Protein AF-A0A3D0STH7-F1 (afdb_monomer)

pLDDT: mean 77.99, std 13.64, range [41.12, 92.94]

Structure (mmCIF, N/CA/C/O backbone):
data_AF-A0A3D0STH7-F1
#
_entry.id   AF-A0A3D0STH7-F1
#
loop_
_atom_site.group_PDB
_atom_site.id
_atom_site.type_symbol
_atom_site.label_atom_id
_atom_site.label_alt_id
_atom_site.label_comp_id
_atom_site.label_asym_id
_atom_site.label_entity_id
_atom_site.label_seq_id
_atom_site.pdbx_PDB_ins_code
_atom_site.Cartn_x
_atom_site.Cartn_y
_atom_site.Cartn_z
_atom_site.occupancy
_atom_site.B_iso_or_equiv
_atom_site.auth_seq_id
_atom_site.auth_comp_id
_atom_site.auth_asym_id
_atom_site.auth_atom_id
_atom_site.pdbx_PDB_model_num
ATOM 1 N N . GLY A 1 1 ? 19.728 6.059 -16.792 1.00 41.12 1 GLY A N 1
ATOM 2 C CA . GLY A 1 1 ? 20.859 6.933 -16.413 1.00 41.12 1 GLY A CA 1
ATOM 3 C C . GLY A 1 1 ? 20.746 7.228 -14.936 1.00 41.12 1 GLY A C 1
ATOM 4 O O . GLY A 1 1 ? 19.650 7.560 -14.513 1.00 41.12 1 GLY A O 1
ATOM 5 N N . ALA A 1 2 ? 21.822 7.071 -14.162 1.00 44.31 2 ALA A N 1
ATOM 6 C CA . ALA A 1 2 ? 21.780 7.043 -12.692 1.00 44.31 2 ALA A CA 1
ATOM 7 C C . ALA A 1 2 ? 21.045 8.234 -12.034 1.00 44.31 2 ALA A C 1
ATOM 9 O O . ALA A 1 2 ? 20.369 8.053 -11.030 1.00 44.31 2 ALA A O 1
ATOM 10 N N . ALA A 1 3 ? 21.095 9.431 -12.630 1.00 42.59 3 ALA A N 1
ATOM 11 C CA . ALA A 1 3 ? 20.361 10.602 -12.137 1.00 42.59 3 ALA A CA 1
ATOM 12 C C . ALA A 1 3 ? 18.833 10.517 -12.347 1.00 42.59 3 ALA A C 1
ATOM 14 O O . ALA A 1 3 ? 18.075 10.960 -11.493 1.00 42.59 3 ALA A O 1
ATOM 15 N N . ALA A 1 4 ? 18.371 9.918 -13.452 1.00 50.91 4 ALA A N 1
ATOM 16 C CA . ALA A 1 4 ? 16.942 9.727 -13.718 1.00 50.91 4 ALA A CA 1
ATOM 17 C C . ALA A 1 4 ? 16.325 8.676 -12.780 1.00 50.91 4 ALA A C 1
ATOM 19 O O . ALA A 1 4 ? 15.184 8.827 -12.358 1.00 50.91 4 ALA A O 1
ATOM 20 N N . ASP A 1 5 ? 17.109 7.658 -12.420 1.00 52.41 5 ASP A N 1
ATOM 21 C CA . ASP A 1 5 ? 16.720 6.608 -11.473 1.00 52.41 5 ASP A CA 1
ATOM 22 C C . ASP A 1 5 ? 16.551 7.181 -10.052 1.00 52.41 5 ASP A C 1
ATOM 24 O O . ASP A 1 5 ? 15.541 6.957 -9.393 1.00 52.41 5 ASP A O 1
ATOM 28 N N . LEU A 1 6 ? 17.496 8.025 -9.611 1.00 50.31 6 LEU A N 1
ATOM 29 C CA . LEU A 1 6 ? 17.434 8.720 -8.318 1.00 50.31 6 LEU A CA 1
ATOM 30 C C . LEU A 1 6 ? 16.278 9.736 -8.243 1.00 50.31 6 LEU A C 1
ATOM 32 O O . LEU A 1 6 ? 15.58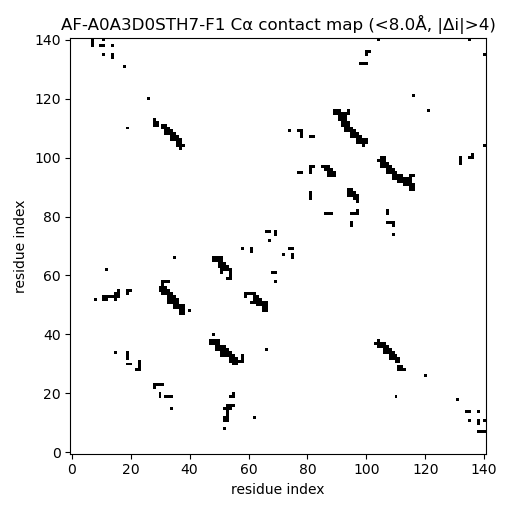1 9.803 -7.231 1.00 50.31 6 LEU A O 1
ATOM 36 N N . MET A 1 7 ? 16.036 10.510 -9.309 1.00 51.31 7 MET A N 1
ATOM 37 C CA . MET A 1 7 ? 14.913 11.461 -9.357 1.00 51.31 7 MET A CA 1
ATOM 38 C C . MET A 1 7 ? 13.553 10.749 -9.378 1.00 51.31 7 MET A C 1
ATOM 40 O O . MET A 1 7 ? 12.625 11.204 -8.705 1.00 51.31 7 MET A O 1
ATOM 44 N N . GLY A 1 8 ? 13.435 9.622 -10.089 1.00 57.12 8 GLY A N 1
ATOM 45 C CA . GLY A 1 8 ? 12.243 8.770 -10.041 1.00 57.12 8 GLY A CA 1
ATOM 46 C C . GLY A 1 8 ? 11.982 8.242 -8.629 1.00 57.12 8 GLY A C 1
ATOM 47 O O . GLY A 1 8 ? 10.887 8.409 -8.095 1.00 57.12 8 GLY A O 1
ATOM 48 N N . GLN A 1 9 ? 13.018 7.717 -7.967 1.00 59.50 9 GLN A N 1
ATOM 49 C CA . GLN A 1 9 ? 12.922 7.168 -6.608 1.00 59.50 9 GLN A CA 1
ATOM 50 C C . GLN A 1 9 ? 12.470 8.199 -5.565 1.00 59.50 9 GLN A C 1
ATOM 52 O O . GLN A 1 9 ? 11.585 7.907 -4.759 1.00 59.50 9 GLN A O 1
ATOM 57 N N . HIS A 1 10 ? 13.017 9.418 -5.593 1.00 60.72 10 HIS A N 1
ATOM 58 C CA . HIS A 1 10 ? 12.584 10.487 -4.685 1.00 60.72 10 HIS A CA 1
ATOM 59 C C . HIS A 1 10 ? 11.143 10.940 -4.948 1.00 60.72 10 HIS A C 1
ATOM 61 O O . HIS A 1 10 ? 10.409 11.226 -4.003 1.00 60.72 10 HIS A O 1
ATOM 67 N N . THR A 1 11 ? 10.723 10.968 -6.216 1.00 69.38 11 THR A N 1
ATOM 68 C CA . THR A 1 11 ? 9.355 11.349 -6.596 1.00 69.38 11 THR A CA 1
ATOM 69 C C . THR A 1 11 ? 8.340 10.318 -6.099 1.00 69.38 11 THR A C 1
ATOM 71 O O . THR A 1 11 ? 7.307 10.684 -5.541 1.00 69.38 11 THR A O 1
ATOM 74 N N . ILE A 1 12 ? 8.654 9.028 -6.242 1.00 73.31 12 ILE A N 1
ATOM 75 C CA . ILE A 1 12 ? 7.783 7.931 -5.807 1.00 73.31 12 ILE A CA 1
ATOM 76 C C . ILE A 1 12 ? 7.722 7.852 -4.280 1.00 73.31 12 ILE A C 1
ATOM 78 O O . ILE A 1 12 ? 6.636 7.682 -3.736 1.00 73.31 12 ILE A O 1
ATOM 82 N N . SER A 1 13 ? 8.853 8.014 -3.587 1.00 74.56 13 SER A N 1
ATOM 83 C CA . SER A 1 13 ? 8.889 7.992 -2.119 1.00 74.56 13 SER A CA 1
ATOM 84 C C . SER A 1 13 ? 8.079 9.141 -1.510 1.00 74.56 13 SER A C 1
ATOM 86 O O . SER A 1 13 ? 7.211 8.904 -0.670 1.00 74.56 13 SER A O 1
ATOM 88 N N . GLY A 1 14 ? 8.256 10.370 -2.015 1.00 77.50 14 GLY A N 1
ATOM 89 C CA . GLY A 1 14 ? 7.466 11.521 -1.567 1.00 77.50 14 GLY A CA 1
ATOM 90 C C . GLY A 1 14 ? 5.974 11.382 -1.886 1.00 77.50 14 GLY A C 1
ATOM 91 O O . GLY A 1 14 ? 5.126 11.761 -1.077 1.00 77.50 14 GLY A O 1
ATOM 92 N N . LEU A 1 15 ? 5.632 10.780 -3.031 1.00 79.00 15 LEU A N 1
ATOM 93 C CA . LEU A 1 15 ? 4.244 10.454 -3.345 1.00 79.00 15 LEU A CA 1
ATOM 94 C C . LEU A 1 15 ? 3.680 9.405 -2.377 1.00 79.00 15 LEU A C 1
ATOM 96 O O . LEU A 1 15 ? 2.577 9.580 -1.868 1.00 79.00 15 LEU A O 1
ATOM 100 N N . ALA A 1 16 ? 4.417 8.326 -2.127 1.00 82.62 16 ALA A N 1
ATOM 101 C CA . ALA A 1 16 ? 3.990 7.238 -1.259 1.00 82.62 16 ALA A CA 1
ATOM 102 C C . ALA A 1 16 ? 3.747 7.718 0.179 1.00 82.62 16 ALA A C 1
ATOM 104 O O . ALA A 1 16 ? 2.716 7.393 0.766 1.00 82.62 16 ALA A O 1
ATOM 105 N N . GLU A 1 17 ? 4.639 8.547 0.719 1.00 82.88 17 GLU A N 1
ATOM 106 C CA . GLU A 1 17 ? 4.461 9.180 2.028 1.00 82.88 17 GLU A CA 1
ATOM 107 C C . GLU A 1 17 ? 3.241 10.118 2.052 1.00 82.88 17 GLU A C 1
ATOM 109 O O . GLU A 1 17 ? 2.432 10.074 2.986 1.00 82.88 17 GLU A O 1
ATOM 114 N N . GLY A 1 18 ? 3.053 10.923 0.999 1.00 83.81 18 GLY A N 1
ATOM 115 C CA . GLY A 1 18 ? 1.887 11.796 0.858 1.00 83.81 18 GLY A CA 1
ATOM 116 C C . GLY A 1 18 ? 0.567 11.022 0.801 1.00 83.81 18 GLY A C 1
ATOM 117 O O . GLY A 1 18 ? -0.399 11.400 1.466 1.00 83.81 18 GLY A O 1
ATOM 118 N N . VAL A 1 19 ? 0.534 9.907 0.067 1.00 85.38 19 VAL A N 1
ATOM 119 C CA . VAL A 1 19 ? -0.627 9.009 -0.015 1.00 85.38 19 VAL A CA 1
ATOM 120 C C . VAL A 1 19 ? -0.925 8.378 1.343 1.00 85.38 19 VAL A C 1
ATOM 122 O O . VAL A 1 19 ? -2.077 8.410 1.775 1.00 85.38 19 VAL A O 1
ATOM 125 N N . LEU A 1 20 ? 0.091 7.855 2.041 1.00 86.00 20 LEU A N 1
ATOM 126 C CA . LEU A 1 20 ? -0.079 7.299 3.388 1.00 86.00 20 LEU A CA 1
ATOM 127 C C . LEU A 1 20 ? -0.653 8.348 4.343 1.00 86.00 20 LEU A C 1
ATOM 129 O O . LEU A 1 20 ? -1.653 8.082 5.003 1.00 86.00 20 LEU A O 1
ATOM 133 N N . THR A 1 21 ? -0.092 9.558 4.342 1.00 85.12 21 THR A N 1
ATOM 134 C CA . THR A 1 21 ? -0.547 10.665 5.196 1.00 85.12 21 THR A CA 1
ATOM 135 C C . THR A 1 21 ? -2.006 11.037 4.928 1.00 85.12 21 THR A C 1
ATOM 137 O O . THR A 1 21 ? -2.784 11.234 5.864 1.00 85.12 21 THR A O 1
ATOM 140 N N . GLN A 1 22 ? -2.400 11.123 3.654 1.00 84.00 22 GLN A N 1
ATOM 141 C CA . GLN A 1 22 ? -3.778 11.439 3.278 1.00 84.00 22 GLN A CA 1
ATOM 142 C C . GLN A 1 22 ? -4.751 10.332 3.692 1.00 84.00 22 GLN A C 1
ATOM 144 O O . GLN A 1 22 ? -5.805 10.640 4.245 1.00 84.00 22 GLN A O 1
ATOM 149 N N . LEU A 1 23 ? -4.390 9.063 3.478 1.00 83.50 23 LEU A N 1
ATOM 150 C CA . LEU A 1 23 ? -5.207 7.917 3.883 1.00 83.50 23 LEU A CA 1
ATOM 151 C C . LEU A 1 23 ? -5.402 7.891 5.401 1.00 83.50 23 LEU A C 1
ATOM 153 O O . LEU A 1 23 ? -6.529 7.800 5.885 1.00 83.50 23 LEU A O 1
ATOM 157 N N . THR A 1 24 ? -4.323 8.034 6.167 1.00 82.62 24 THR A N 1
ATOM 158 C CA . THR A 1 24 ? -4.399 7.963 7.629 1.00 82.62 24 THR A CA 1
ATOM 159 C C . THR A 1 24 ? -5.168 9.145 8.211 1.00 82.62 24 THR A C 1
ATOM 161 O O . THR A 1 24 ? -5.938 8.968 9.151 1.00 82.62 24 THR A O 1
ATOM 164 N N . ALA A 1 25 ? -5.048 10.338 7.617 1.00 84.56 25 ALA A N 1
ATOM 165 C CA . ALA A 1 25 ? -5.84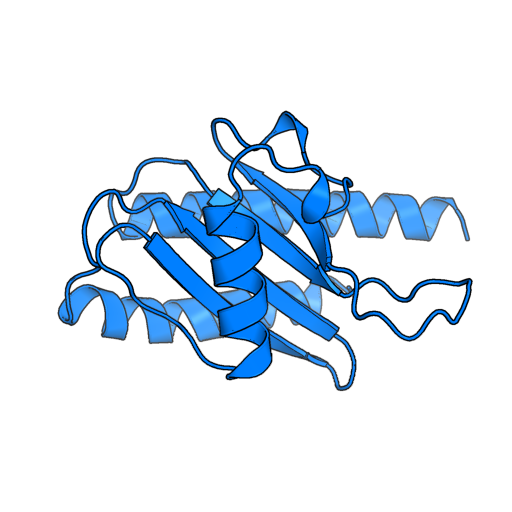4 11.499 8.009 1.00 84.56 25 ALA A CA 1
ATOM 166 C C . ALA A 1 25 ? -7.340 11.319 7.695 1.00 84.56 25 ALA A C 1
ATOM 168 O O . ALA A 1 25 ? -8.185 11.650 8.529 1.00 84.56 25 ALA A O 1
ATOM 169 N N . LEU A 1 26 ? -7.666 10.774 6.519 1.00 82.06 26 LEU A N 1
ATOM 170 C CA . LEU A 1 26 ? -9.043 10.561 6.070 1.00 82.06 26 LEU A CA 1
ATOM 171 C C . LEU A 1 26 ? -9.792 9.573 6.972 1.00 82.06 26 LEU A C 1
ATOM 173 O O . LEU A 1 26 ? -10.926 9.838 7.368 1.00 82.06 26 LEU A O 1
ATOM 177 N N . PHE A 1 27 ? -9.131 8.475 7.338 1.00 77.44 27 PHE A N 1
ATOM 178 C CA . PHE A 1 27 ? -9.717 7.401 8.146 1.00 77.44 27 PHE A CA 1
ATOM 179 C C . PHE A 1 27 ? -9.417 7.515 9.645 1.00 77.44 27 PHE A C 1
ATOM 181 O O . PHE A 1 27 ? -9.792 6.633 10.414 1.00 77.44 27 PHE A O 1
ATOM 188 N N . LYS A 1 28 ? -8.754 8.600 10.078 1.00 80.25 28 LYS A N 1
ATOM 189 C CA . LYS A 1 28 ? -8.320 8.823 11.472 1.00 80.25 28 LYS A CA 1
ATOM 190 C C . LYS A 1 28 ? -7.523 7.641 12.041 1.00 80.25 28 LYS A C 1
ATOM 192 O O . LYS A 1 28 ? -7.686 7.265 13.201 1.00 80.25 28 LYS A O 1
ATOM 197 N N . LEU A 1 29 ? -6.674 7.059 11.202 1.00 80.31 29 LEU A N 1
ATOM 198 C CA . LEU A 1 29 ? -5.802 5.941 11.540 1.00 80.31 29 LEU A CA 1
ATOM 199 C C . LEU A 1 29 ? -4.450 6.453 12.049 1.00 80.31 29 LEU A C 1
ATOM 201 O O . LEU A 1 29 ? -4.059 7.583 11.731 1.00 80.31 29 LEU A O 1
ATOM 205 N N . PRO A 1 30 ? -3.704 5.639 12.815 1.00 80.19 30 PRO A N 1
ATOM 206 C CA . PRO A 1 30 ? -2.307 5.942 13.082 1.00 80.19 30 PRO A CA 1
ATOM 207 C C . PRO A 1 30 ? -1.530 6.054 11.765 1.00 80.19 30 PRO A C 1
ATOM 209 O O . PRO A 1 30 ? -1.807 5.341 10.801 1.00 80.19 30 PRO A O 1
ATOM 212 N N . LEU A 1 31 ? -0.536 6.945 11.735 1.00 81.00 31 LEU A N 1
ATOM 213 C CA . LEU A 1 31 ? 0.396 7.058 10.617 1.00 81.00 31 LEU A CA 1
ATOM 214 C C . LEU A 1 31 ? 1.374 5.874 10.649 1.00 81.00 31 LEU A C 1
ATOM 216 O O . LEU A 1 31 ? 2.524 6.019 11.053 1.00 81.00 31 LEU A O 1
ATOM 220 N N . ASP A 1 32 ? 0.877 4.694 10.291 1.00 86.25 32 ASP A N 1
ATOM 221 C CA . ASP A 1 32 ? 1.620 3.439 10.292 1.00 86.25 32 ASP A CA 1
ATOM 222 C C . ASP A 1 32 ? 1.211 2.586 9.088 1.00 86.25 32 ASP A C 1
ATOM 224 O O . ASP A 1 32 ? 0.093 2.070 8.993 1.00 86.25 32 ASP A O 1
ATOM 228 N N . GLY A 1 33 ? 2.115 2.484 8.119 1.00 89.50 33 GLY A N 1
ATOM 229 C CA . GLY A 1 33 ? 1.819 1.825 6.858 1.00 89.50 33 GLY A CA 1
ATOM 230 C C . GLY A 1 33 ? 2.989 1.837 5.893 1.00 89.50 33 GLY A C 1
ATOM 231 O O . GLY A 1 33 ? 3.992 2.525 6.100 1.00 89.50 33 GLY A O 1
ATOM 232 N N . ILE A 1 34 ? 2.850 1.059 4.827 1.00 92.62 34 ILE A N 1
ATOM 233 C CA . ILE A 1 34 ? 3.858 0.931 3.779 1.00 92.62 34 ILE A CA 1
ATOM 234 C C . ILE A 1 34 ? 3.220 0.962 2.398 1.00 92.62 34 ILE A C 1
ATOM 236 O O . ILE A 1 34 ? 2.067 0.583 2.211 1.00 92.62 34 ILE A O 1
ATOM 240 N N . VAL A 1 35 ? 4.014 1.367 1.419 1.00 91.19 35 VAL A N 1
ATOM 241 C CA . VAL A 1 35 ? 3.717 1.291 -0.005 1.00 91.19 35 VAL A CA 1
ATOM 242 C C . VAL A 1 35 ? 4.804 0.449 -0.646 1.00 91.19 35 VAL A C 1
ATOM 244 O O . VAL A 1 35 ? 5.993 0.737 -0.499 1.00 91.19 35 VAL A O 1
ATOM 247 N N . CYS A 1 36 ? 4.394 -0.585 -1.365 1.00 91.12 36 CYS A N 1
ATOM 248 C CA . CYS A 1 36 ? 5.278 -1.501 -2.063 1.00 91.12 36 CYS A CA 1
ATOM 249 C C . CYS A 1 36 ? 4.984 -1.497 -3.554 1.00 91.12 36 CYS A C 1
ATOM 251 O O . CYS A 1 36 ? 3.838 -1.333 -3.964 1.00 91.12 36 CYS A O 1
ATOM 253 N N . THR A 1 37 ? 6.012 -1.739 -4.357 1.00 87.69 37 THR A N 1
ATOM 254 C CA . THR A 1 37 ? 5.860 -2.009 -5.788 1.00 87.69 37 THR A CA 1
ATOM 255 C C . THR A 1 37 ? 6.708 -3.202 -6.183 1.00 87.69 37 THR A C 1
ATOM 257 O O . THR A 1 37 ? 7.736 -3.490 -5.558 1.00 87.69 37 THR A O 1
ATOM 260 N N . GLN A 1 38 ? 6.293 -3.875 -7.248 1.00 83.88 38 GLN A N 1
ATOM 261 C CA . GLN A 1 38 ? 7.154 -4.819 -7.940 1.00 83.88 38 GLN A CA 1
ATOM 262 C C . GLN A 1 38 ? 8.305 -4.047 -8.598 1.00 83.88 38 GLN A C 1
ATOM 264 O O . GLN A 1 38 ? 8.077 -3.025 -9.251 1.00 83.88 38 GLN A O 1
ATOM 269 N N . LYS A 1 39 ? 9.542 -4.511 -8.403 1.00 72.12 39 LYS A N 1
ATOM 270 C CA . LYS A 1 39 ? 10.715 -3.993 -9.116 1.00 72.12 39 LYS A CA 1
ATOM 271 C C . LYS A 1 39 ? 11.236 -5.080 -10.041 1.00 72.12 39 LYS A C 1
ATOM 273 O O . LYS A 1 39 ? 11.473 -6.199 -9.586 1.00 72.12 39 LYS A O 1
ATOM 278 N N . ASP A 1 40 ? 11.458 -4.737 -11.307 1.00 58.88 40 ASP A N 1
ATOM 279 C CA . ASP A 1 40 ? 12.115 -5.637 -12.249 1.00 58.88 40 ASP A CA 1
ATOM 280 C C . ASP A 1 40 ? 13.508 -5.988 -11.719 1.00 58.88 40 ASP A C 1
ATOM 282 O O . ASP A 1 40 ? 14.389 -5.132 -11.579 1.00 58.88 40 ASP A O 1
ATOM 286 N N . SER A 1 41 ? 13.707 -7.259 -11.375 1.00 49.62 41 SER A N 1
ATOM 287 C CA . SER A 1 41 ? 15.031 -7.751 -11.022 1.00 49.62 41 SER A CA 1
ATOM 288 C C . SER A 1 41 ? 15.865 -7.839 -12.305 1.00 49.62 41 SER A C 1
ATOM 290 O O . SER A 1 41 ? 15.493 -8.588 -13.210 1.00 49.62 41 SER A O 1
ATOM 292 N N . PRO A 1 42 ? 17.018 -7.149 -12.404 1.00 45.03 42 PRO A N 1
ATOM 293 C CA . PRO A 1 42 ? 17.899 -7.254 -13.572 1.00 45.03 42 PRO A CA 1
ATOM 294 C C . PRO A 1 42 ? 18.496 -8.662 -13.721 1.00 45.03 42 PRO A C 1
ATOM 296 O O . PRO A 1 42 ? 18.941 -9.053 -14.797 1.00 45.03 42 PRO A O 1
ATOM 299 N N . PHE A 1 43 ? 18.483 -9.442 -12.641 1.00 48.94 43 PHE A N 1
ATOM 300 C CA . PHE A 1 43 ? 18.783 -10.864 -12.650 1.00 48.94 43 PHE A CA 1
ATOM 301 C C . PHE A 1 43 ? 17.444 -11.585 -12.712 1.00 48.94 43 PHE A C 1
ATOM 303 O O . PHE A 1 43 ? 16.733 -11.574 -11.710 1.00 48.94 43 PHE A O 1
ATOM 310 N N . GLY A 1 44 ? 17.085 -12.147 -13.869 1.00 43.69 44 GLY A N 1
ATOM 311 C CA . GLY A 1 44 ? 15.791 -12.778 -14.176 1.00 43.69 44 GLY A CA 1
ATOM 312 C C . GLY A 1 44 ? 15.436 -14.014 -13.339 1.00 43.69 44 GLY A C 1
ATOM 313 O O . GLY A 1 44 ? 15.075 -15.055 -13.879 1.00 43.69 44 GLY A O 1
ATOM 314 N N . ASN A 1 45 ? 15.553 -13.923 -12.017 1.00 46.91 45 ASN A N 1
ATOM 315 C CA . ASN A 1 45 ? 14.997 -14.881 -11.094 1.00 46.91 45 ASN A CA 1
ATOM 316 C C . ASN A 1 45 ? 13.512 -14.550 -10.944 1.00 46.91 45 ASN A C 1
ATOM 318 O O . ASN A 1 45 ? 13.150 -13.469 -1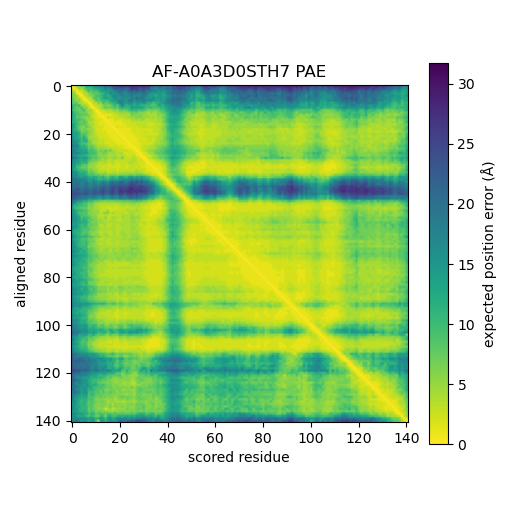0.486 1.00 46.91 45 ASN A O 1
ATOM 322 N N . ASN A 1 46 ? 12.684 -15.495 -11.370 1.00 49.19 46 ASN A N 1
ATOM 323 C CA . ASN A 1 46 ? 11.240 -15.425 -11.583 1.00 49.19 46 ASN A CA 1
ATOM 324 C C . ASN A 1 46 ? 10.410 -15.298 -10.284 1.00 49.19 46 ASN A C 1
ATOM 326 O O . ASN A 1 46 ? 9.312 -15.837 -10.188 1.00 49.19 46 ASN A O 1
ATOM 330 N N . GLN A 1 47 ? 10.957 -14.659 -9.250 1.00 56.72 47 GLN A N 1
ATOM 331 C CA . GLN A 1 47 ? 10.235 -14.339 -8.026 1.00 56.72 47 GLN A CA 1
ATOM 332 C C . GLN A 1 47 ? 9.837 -12.871 -8.095 1.00 56.72 47 GLN A C 1
ATOM 334 O O . GLN A 1 47 ? 10.703 -11.997 -8.121 1.00 56.72 47 GLN A O 1
ATOM 339 N N . GLU A 1 48 ? 8.532 -12.616 -8.132 1.00 65.00 48 GLU A N 1
ATOM 340 C CA . GLU A 1 48 ? 7.933 -11.286 -8.037 1.00 65.00 48 GLU A CA 1
ATOM 341 C C . GLU A 1 48 ? 8.296 -10.671 -6.676 1.00 65.00 48 GLU A C 1
ATOM 343 O O . GLU A 1 48 ? 7.581 -10.826 -5.690 1.00 65.00 48 GLU A O 1
ATOM 348 N N . ARG A 1 49 ? 9.477 -10.050 -6.587 1.00 78.88 49 ARG A N 1
ATOM 349 C CA . ARG A 1 49 ? 9.962 -9.429 -5.353 1.00 78.88 49 ARG A CA 1
ATOM 350 C C . ARG A 1 49 ? 9.404 -8.023 -5.237 1.00 78.88 49 ARG A C 1
ATOM 352 O O . ARG A 1 49 ? 9.591 -7.187 -6.126 1.00 78.88 49 ARG A O 1
ATOM 359 N N . TYR A 1 50 ? 8.766 -7.767 -4.105 1.00 87.19 50 TYR A N 1
ATOM 360 C CA . TYR A 1 50 ? 8.247 -6.456 -3.757 1.00 87.19 50 TYR A CA 1
ATOM 361 C C . TYR A 1 50 ? 9.285 -5.657 -2.977 1.00 87.19 50 TYR A C 1
ATOM 363 O O . TYR A 1 50 ? 9.985 -6.179 -2.108 1.00 87.19 50 TYR A O 1
ATOM 371 N N . TYR A 1 51 ? 9.365 -4.370 -3.288 1.00 88.69 51 TYR A N 1
ATOM 372 C CA . TYR A 1 51 ? 10.215 -3.414 -2.591 1.00 88.69 51 TYR A CA 1
ATOM 373 C C . TYR A 1 51 ? 9.352 -2.338 -1.956 1.00 88.69 51 TYR A C 1
ATOM 375 O O . TYR A 1 51 ? 8.410 -1.846 -2.580 1.00 88.69 51 TYR A O 1
ATOM 383 N N . VAL A 1 52 ? 9.707 -1.951 -0.734 1.00 90.06 52 VAL A N 1
ATOM 384 C CA . VAL A 1 52 ? 9.076 -0.830 -0.041 1.00 90.06 52 VAL A CA 1
ATOM 385 C C . VAL A 1 52 ? 9.558 0.458 -0.703 1.00 90.06 52 VAL A C 1
ATOM 387 O O . VAL A 1 52 ? 10.749 0.764 -0.689 1.00 90.06 52 VAL A O 1
ATOM 390 N N . VAL A 1 53 ? 8.646 1.216 -1.300 1.00 87.69 53 VAL A N 1
ATOM 391 C CA . VA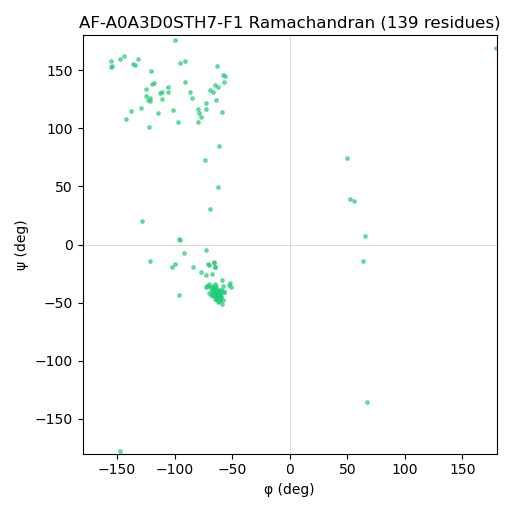L A 1 53 ? 8.951 2.499 -1.958 1.00 87.69 53 VAL A CA 1
ATOM 392 C C . VAL A 1 53 ? 8.561 3.703 -1.118 1.00 87.69 53 VAL A C 1
ATOM 394 O O . VAL A 1 53 ? 9.112 4.777 -1.320 1.00 87.69 53 VAL A O 1
ATOM 397 N N . GLY A 1 54 ? 7.681 3.513 -0.140 1.00 88.06 54 GLY A N 1
ATOM 398 C CA . GLY A 1 54 ? 7.404 4.493 0.898 1.00 88.06 54 GLY A CA 1
ATOM 399 C C . GLY A 1 54 ? 6.882 3.806 2.145 1.00 88.06 54 GLY A C 1
ATOM 400 O O . GLY A 1 54 ? 6.328 2.711 2.082 1.00 88.06 54 GLY A O 1
ATOM 401 N N . ALA A 1 55 ? 7.092 4.433 3.289 1.00 90.25 55 ALA A N 1
ATOM 402 C CA . ALA A 1 55 ? 6.639 3.919 4.564 1.00 90.25 55 ALA A CA 1
ATOM 403 C C . ALA A 1 55 ? 6.468 5.071 5.544 1.00 90.25 55 ALA A C 1
ATOM 405 O O . ALA A 1 55 ? 7.149 6.089 5.436 1.00 90.25 55 ALA A O 1
ATOM 406 N N . ALA A 1 56 ? 5.573 4.890 6.504 1.00 86.81 56 ALA A N 1
ATOM 407 C CA . ALA A 1 56 ? 5.316 5.859 7.551 1.00 86.81 56 ALA A CA 1
ATOM 408 C C . ALA A 1 56 ? 5.304 5.172 8.923 1.00 86.81 56 ALA A C 1
ATOM 410 O O . ALA A 1 56 ? 5.168 3.950 9.023 1.00 86.81 56 ALA A O 1
ATOM 411 N N . GLY A 1 57 ? 5.503 5.959 9.980 1.00 85.88 57 GLY A N 1
ATOM 412 C CA . GLY A 1 57 ? 5.572 5.446 11.346 1.00 85.88 57 GLY A CA 1
ATOM 413 C C . GLY A 1 57 ? 6.800 4.568 11.582 1.00 85.88 57 GLY A C 1
ATOM 414 O O . GLY A 1 57 ? 7.914 4.896 11.165 1.00 85.88 57 GLY A O 1
ATOM 415 N N . GLN A 1 58 ? 6.600 3.431 12.247 1.00 86.62 58 GLN A N 1
ATOM 416 C CA . GLN A 1 58 ? 7.677 2.494 12.598 1.00 86.62 58 GLN A CA 1
ATOM 417 C C . GLN A 1 58 ? 8.331 1.828 11.377 1.00 86.62 58 GLN A C 1
ATOM 419 O O . GLN A 1 58 ? 9.423 1.270 11.488 1.00 86.62 58 GLN A O 1
ATOM 424 N N . HIS A 1 59 ? 7.689 1.897 10.207 1.00 88.69 59 HIS A N 1
ATOM 425 C CA . HIS A 1 59 ? 8.191 1.282 8.984 1.00 88.69 59 HIS A CA 1
ATOM 426 C C . HIS A 1 59 ? 9.061 2.215 8.127 1.00 88.69 59 HIS A C 1
ATOM 428 O O . HIS A 1 59 ? 9.686 1.748 7.175 1.00 88.69 59 HIS A O 1
ATOM 434 N N . ALA A 1 60 ? 9.168 3.504 8.472 1.00 86.62 60 ALA A N 1
ATOM 435 C CA . ALA A 1 60 ? 9.974 4.486 7.736 1.00 86.62 60 ALA A CA 1
ATOM 436 C C . ALA A 1 60 ? 11.438 4.054 7.454 1.00 86.62 60 ALA A C 1
ATOM 438 O O . ALA A 1 60 ? 11.927 4.316 6.355 1.00 86.62 60 ALA A O 1
ATOM 439 N N . PRO A 1 61 ? 12.151 3.335 8.352 1.00 88.31 61 PRO A N 1
ATOM 440 C CA . PRO A 1 61 ? 13.518 2.875 8.077 1.00 88.31 61 PRO A CA 1
ATOM 441 C C . PRO A 1 61 ? 13.643 1.838 6.948 1.00 88.31 61 PRO A C 1
ATOM 443 O O . PRO A 1 61 ? 14.752 1.578 6.478 1.00 88.31 61 PRO A O 1
ATOM 446 N N . TYR A 1 62 ? 12.537 1.223 6.521 1.00 88.69 62 TYR A N 1
ATOM 447 C CA . TYR A 1 62 ? 12.530 0.132 5.541 1.00 88.69 62 TYR A CA 1
ATOM 448 C C . TYR A 1 62 ? 12.288 0.602 4.104 1.00 88.69 62 TYR A C 1
ATOM 450 O O . TYR A 1 62 ? 12.225 -0.223 3.1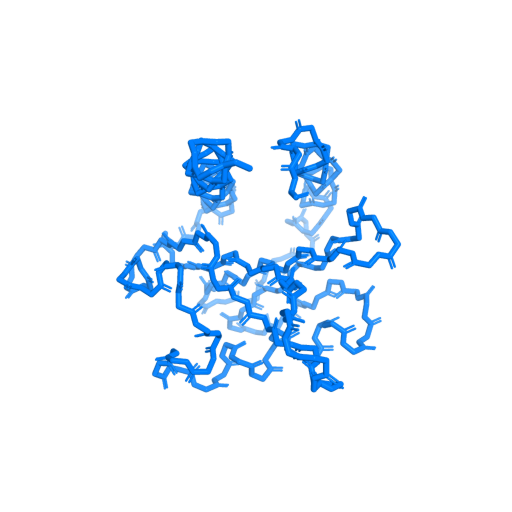97 1.00 88.69 62 TYR A O 1
ATOM 458 N N . ILE A 1 63 ? 12.187 1.913 3.865 1.00 87.25 63 ILE A N 1
ATOM 459 C CA . ILE A 1 63 ? 12.093 2.465 2.509 1.00 87.25 63 ILE A CA 1
ATOM 460 C C . ILE A 1 63 ? 13.316 2.024 1.692 1.00 87.25 63 ILE A C 1
ATOM 462 O O . ILE A 1 63 ? 14.440 1.996 2.189 1.00 87.25 63 ILE A O 1
ATOM 466 N N . THR A 1 64 ? 13.093 1.676 0.426 1.00 84.75 64 THR A N 1
ATOM 467 C CA . THR A 1 64 ? 14.052 1.087 -0.528 1.00 84.75 64 THR A CA 1
ATOM 468 C C . THR A 1 64 ? 14.567 -0.313 -0.185 1.00 84.75 64 THR A C 1
ATOM 470 O O . THR A 1 64 ? 15.432 -0.835 -0.892 1.00 84.75 64 THR A O 1
ATOM 473 N N . GLN A 1 65 ? 14.022 -0.964 0.844 1.00 87.81 65 GLN A N 1
ATOM 474 C CA . GLN A 1 65 ? 14.385 -2.336 1.193 1.00 87.81 65 GLN A CA 1
ATOM 475 C C . GLN A 1 65 ? 13.408 -3.356 0.582 1.00 87.81 65 GLN A C 1
ATOM 477 O O . GLN A 1 65 ? 12.261 -3.012 0.272 1.00 87.81 65 GLN A O 1
ATOM 482 N N . PRO A 1 66 ? 13.840 -4.618 0.390 1.00 89.75 66 PRO A N 1
ATOM 483 C CA . PRO A 1 66 ? 12.928 -5.709 0.061 1.00 89.75 66 PRO A CA 1
ATOM 484 C C . PRO A 1 66 ? 11.833 -5.834 1.120 1.00 89.75 66 PRO A C 1
ATOM 486 O O . PRO A 1 66 ? 12.104 -5.659 2.311 1.00 89.75 66 PRO A O 1
ATOM 489 N N . LEU A 1 67 ? 10.621 -6.195 0.704 1.00 90.75 67 LEU A N 1
ATOM 490 C CA . LEU A 1 67 ? 9.492 -6.426 1.607 1.00 90.75 67 LEU A CA 1
ATOM 491 C C . LEU A 1 67 ? 9.859 -7.432 2.718 1.00 90.75 67 LEU A C 1
ATOM 493 O O . LEU A 1 67 ? 9.472 -7.263 3.873 1.00 90.75 67 LEU A O 1
ATOM 497 N N . GLU A 1 68 ? 10.685 -8.433 2.404 1.00 91.12 68 GLU A N 1
ATOM 498 C CA . GLU A 1 68 ? 11.142 -9.465 3.341 1.00 91.12 68 GLU A CA 1
ATOM 499 C C . GLU A 1 68 ? 12.018 -8.934 4.487 1.00 91.12 68 GLU A C 1
ATOM 501 O O . GLU A 1 68 ? 12.148 -9.617 5.512 1.00 91.12 68 GLU A O 1
ATOM 506 N N . ALA A 1 69 ? 12.600 -7.737 4.333 1.00 90.38 69 ALA A N 1
ATOM 507 C CA . ALA A 1 69 ? 13.396 -7.073 5.364 1.00 90.38 69 ALA A CA 1
ATOM 508 C C . ALA A 1 69 ? 12.539 -6.558 6.529 1.00 90.38 69 ALA A C 1
ATOM 510 O O . ALA A 1 69 ? 13.070 -6.287 7.609 1.00 90.38 69 ALA A O 1
ATOM 511 N N . LEU A 1 70 ? 11.217 -6.456 6.342 1.00 90.44 70 LEU A N 1
ATOM 512 C CA . LEU A 1 70 ? 10.312 -6.060 7.410 1.00 90.44 70 LEU A CA 1
ATOM 513 C C . LEU A 1 70 ? 10.302 -7.105 8.543 1.00 90.44 70 LEU A C 1
ATOM 515 O O . LEU A 1 70 ? 10.249 -8.323 8.292 1.00 90.44 70 LEU A O 1
ATOM 519 N N . PRO A 1 71 ? 10.326 -6.643 9.807 1.00 89.62 71 PRO A N 1
ATOM 520 C CA . PRO A 1 71 ? 10.289 -7.522 10.967 1.00 89.62 71 PRO A CA 1
ATOM 521 C C . PRO A 1 71 ? 8.903 -8.151 11.137 1.00 89.62 71 PRO A C 1
ATOM 523 O O . PRO A 1 71 ? 8.802 -9.319 11.509 1.00 89.62 71 PRO A O 1
ATOM 526 N N . ASP A 1 72 ? 7.841 -7.407 10.817 1.00 89.44 72 ASP A N 1
ATOM 527 C CA . A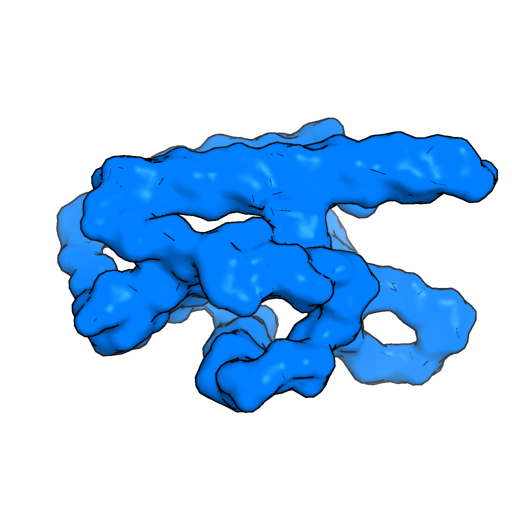SP A 1 72 ? 6.471 -7.896 10.913 1.00 89.44 72 ASP A CA 1
ATOM 528 C C . ASP A 1 72 ? 6.115 -8.764 9.697 1.00 89.44 72 ASP A C 1
ATOM 530 O O . ASP A 1 72 ? 5.882 -8.281 8.586 1.00 89.44 72 ASP A O 1
ATOM 534 N N . LYS A 1 73 ? 6.062 -10.080 9.924 1.00 90.31 73 LYS A N 1
ATOM 535 C CA . LYS A 1 73 ? 5.726 -11.063 8.887 1.00 90.31 73 LYS A CA 1
ATOM 536 C C . LYS A 1 73 ? 4.261 -11.013 8.461 1.00 90.31 73 LYS A C 1
ATOM 538 O O . LYS A 1 73 ? 3.955 -11.488 7.369 1.00 90.31 73 LYS A O 1
ATOM 543 N N . ARG A 1 74 ? 3.371 -10.405 9.254 1.00 90.38 74 ARG A N 1
ATOM 544 C CA . ARG A 1 74 ? 1.962 -10.225 8.871 1.00 90.38 74 ARG A CA 1
ATOM 545 C C . ARG A 1 74 ? 1.843 -9.314 7.660 1.00 90.38 74 ARG A C 1
ATOM 547 O O . ARG A 1 74 ? 1.100 -9.634 6.743 1.00 90.38 74 ARG A O 1
ATOM 554 N N . ILE A 1 75 ? 2.639 -8.245 7.620 1.00 91.44 75 ILE A N 1
ATOM 555 C CA . ILE A 1 75 ? 2.660 -7.291 6.505 1.00 91.44 75 ILE A CA 1
ATOM 556 C C . ILE A 1 75 ? 3.070 -7.996 5.213 1.00 91.44 75 ILE A C 1
ATOM 558 O O . ILE A 1 75 ? 2.410 -7.856 4.188 1.00 91.44 75 ILE A O 1
ATOM 562 N N . ILE A 1 76 ? 4.126 -8.809 5.284 1.00 92.94 76 ILE A N 1
ATOM 563 C CA . ILE A 1 76 ? 4.632 -9.581 4.145 1.00 92.94 76 ILE A CA 1
ATOM 564 C C . ILE A 1 76 ? 3.540 -10.518 3.615 1.00 92.94 76 ILE A C 1
ATOM 566 O O . ILE A 1 76 ? 3.223 -10.490 2.426 1.00 92.94 76 ILE A O 1
ATOM 570 N N . SER A 1 77 ? 2.927 -11.311 4.497 1.00 91.88 77 SER A N 1
ATOM 571 C CA . SER A 1 77 ? 1.858 -12.242 4.125 1.00 91.88 77 SER A CA 1
ATOM 572 C C . SER A 1 77 ? 0.633 -11.530 3.549 1.00 91.88 77 SER A C 1
ATOM 574 O O . SER A 1 77 ? 0.083 -11.986 2.550 1.00 91.88 77 SER A O 1
ATOM 576 N N . ALA A 1 78 ? 0.221 -10.408 4.143 1.00 91.88 78 ALA A N 1
ATOM 577 C CA . ALA A 1 78 ? -0.949 -9.652 3.711 1.00 91.88 78 ALA A CA 1
ATOM 578 C C . ALA A 1 78 ? -0.734 -9.005 2.332 1.00 91.88 78 ALA A C 1
ATOM 580 O O . ALA A 1 78 ? -1.621 -9.057 1.483 1.00 91.88 78 ALA A O 1
ATOM 581 N N . VAL A 1 79 ? 0.465 -8.470 2.069 1.00 92.31 79 VAL A N 1
ATOM 582 C CA . VAL A 1 79 ? 0.837 -7.939 0.749 1.00 92.31 79 VAL A CA 1
ATOM 583 C C . VAL A 1 79 ? 0.819 -9.046 -0.305 1.00 92.31 79 VAL A C 1
ATOM 585 O O . VAL A 1 79 ? 0.163 -8.884 -1.332 1.00 92.31 79 VAL A O 1
ATOM 588 N N . TYR A 1 80 ? 1.463 -10.189 -0.051 1.00 91.75 80 TYR A N 1
ATOM 589 C CA . TYR A 1 80 ? 1.470 -11.294 -1.015 1.00 91.75 80 TYR A CA 1
ATOM 590 C C . TYR A 1 80 ? 0.076 -11.892 -1.245 1.00 91.75 80 TYR A C 1
ATOM 592 O O . TYR A 1 80 ? -0.266 -12.212 -2.383 1.00 91.75 80 TYR A O 1
ATOM 600 N N . ALA A 1 81 ? -0.753 -12.000 -0.203 1.00 91.81 81 ALA A N 1
ATOM 601 C CA . ALA A 1 81 ? -2.142 -12.427 -0.348 1.00 91.81 81 ALA A CA 1
ATOM 602 C C . ALA A 1 81 ? -2.934 -11.447 -1.227 1.00 91.81 81 ALA A C 1
ATOM 604 O O . ALA A 1 81 ? -3.615 -11.874 -2.159 1.00 91.81 81 ALA A O 1
ATOM 605 N N . CYS A 1 82 ? -2.793 -10.144 -0.985 1.00 92.62 82 CYS A N 1
ATOM 606 C CA . CYS A 1 82 ? -3.467 -9.090 -1.740 1.00 92.62 82 CYS A CA 1
ATOM 607 C C . CYS A 1 82 ? -3.067 -9.100 -3.225 1.00 92.62 82 CYS A C 1
ATOM 609 O O . CYS A 1 82 ? -3.927 -9.026 -4.101 1.00 92.62 82 CYS A O 1
ATOM 611 N N . VAL A 1 83 ? -1.781 -9.298 -3.520 1.00 89.69 83 VAL A N 1
ATOM 612 C CA . VAL A 1 83 ? -1.267 -9.448 -4.892 1.00 89.69 83 VAL A CA 1
ATOM 613 C C . VAL A 1 83 ? -1.800 -10.708 -5.565 1.00 89.69 83 VAL A C 1
ATOM 615 O O . VAL A 1 83 ? -2.201 -10.655 -6.726 1.00 89.69 83 VAL A O 1
ATOM 618 N N . ALA A 1 84 ? -1.832 -11.836 -4.851 1.00 89.69 84 ALA A N 1
ATOM 619 C CA . ALA A 1 84 ? -2.321 -13.097 -5.400 1.00 89.69 84 ALA A CA 1
ATOM 620 C C . ALA A 1 84 ? -3.803 -13.014 -5.802 1.00 89.69 84 ALA A C 1
ATOM 622 O O . ALA A 1 84 ? -4.184 -13.539 -6.849 1.00 89.69 84 ALA A O 1
ATOM 623 N N . HIS A 1 85 ? -4.621 -12.321 -5.003 1.00 89.50 85 HIS A N 1
ATOM 624 C CA . HIS A 1 85 ? -6.043 -12.109 -5.293 1.00 89.50 85 HIS A CA 1
ATOM 625 C C . HIS A 1 85 ? -6.294 -10.925 -6.241 1.00 89.50 85 HIS A C 1
ATOM 627 O O . HIS A 1 85 ? -7.341 -10.871 -6.881 1.00 89.50 85 HIS A O 1
ATOM 633 N N . ARG A 1 86 ? -5.324 -10.009 -6.384 1.00 88.81 86 ARG A N 1
ATOM 634 C CA . ARG A 1 86 ? -5.410 -8.784 -7.203 1.00 88.81 86 ARG A CA 1
ATOM 635 C C . ARG A 1 86 ? -6.593 -7.890 -6.826 1.00 88.81 86 ARG A C 1
ATOM 637 O O . ARG A 1 86 ? -7.217 -7.269 -7.686 1.00 88.81 86 ARG A O 1
ATOM 644 N N . GLU A 1 87 ? -6.887 -7.813 -5.534 1.00 88.38 87 GLU A N 1
ATOM 645 C CA . GLU A 1 87 ? -8.016 -7.060 -4.990 1.00 88.38 87 GLU A CA 1
ATOM 646 C C . GLU A 1 87 ? -7.668 -6.412 -3.648 1.00 88.38 87 GLU A C 1
ATOM 648 O O . GLU A 1 87 ? -6.688 -6.768 -2.993 1.00 88.38 87 GLU A O 1
ATOM 653 N N . HIS A 1 88 ? -8.467 -5.427 -3.238 1.00 89.50 88 HIS A N 1
ATOM 654 C CA . HIS A 1 88 ? -8.337 -4.819 -1.919 1.00 89.50 88 HIS A CA 1
ATOM 655 C C . HIS A 1 88 ? -8.759 -5.815 -0.831 1.00 89.50 88 HIS A C 1
ATOM 657 O O . HIS A 1 88 ? -9.829 -6.415 -0.913 1.00 89.50 88 HIS A O 1
ATOM 663 N N . MET A 1 89 ? -7.948 -5.947 0.216 1.00 89.44 89 MET A N 1
ATOM 664 C CA . MET A 1 89 ? -8.231 -6.789 1.373 1.00 89.44 89 MET A CA 1
ATOM 665 C C . MET A 1 89 ? -8.490 -5.923 2.604 1.00 89.44 89 MET A C 1
ATOM 667 O O . MET A 1 89 ? -7.716 -5.025 2.927 1.00 89.44 89 MET A O 1
ATOM 671 N N . PHE A 1 90 ? -9.576 -6.218 3.313 1.00 86.88 90 PHE A N 1
ATOM 672 C CA . PHE A 1 90 ? -9.984 -5.508 4.522 1.00 86.88 90 PHE A CA 1
ATOM 673 C C . PHE A 1 90 ? -10.083 -6.506 5.670 1.00 86.88 90 PHE A C 1
ATOM 675 O O . PHE A 1 90 ? -11.072 -7.238 5.759 1.00 86.88 90 PHE A O 1
ATOM 682 N N . ASP A 1 91 ? -9.069 -6.535 6.528 1.00 84.81 91 ASP A N 1
ATOM 683 C CA . ASP A 1 91 ? -9.030 -7.391 7.710 1.00 84.81 91 ASP A CA 1
ATOM 684 C C . ASP A 1 91 ? -9.406 -6.594 8.974 1.00 84.81 91 ASP A C 1
ATOM 686 O O . ASP A 1 91 ? -9.666 -5.387 8.953 1.00 84.81 91 ASP A O 1
ATOM 690 N N . SER A 1 92 ? -9.480 -7.306 10.089 1.00 80.50 92 SER A N 1
ATOM 691 C CA . SER A 1 92 ? -9.814 -6.821 11.420 1.00 80.50 92 SER A CA 1
ATOM 692 C C . SER A 1 92 ? -8.767 -5.894 12.038 1.00 80.50 92 SER A C 1
ATOM 694 O O . SER A 1 92 ? -9.129 -5.064 12.868 1.00 80.50 92 SER A O 1
ATOM 696 N N . ASP A 1 93 ? -7.501 -6.003 11.637 1.00 83.56 93 ASP A N 1
ATOM 697 C CA . ASP A 1 93 ? -6.382 -5.215 12.166 1.00 83.56 93 ASP A CA 1
ATOM 698 C C . ASP A 1 93 ? -5.644 -4.401 11.090 1.00 83.56 93 ASP A C 1
ATOM 700 O O . ASP A 1 93 ? -4.904 -3.467 11.416 1.00 83.56 93 ASP A O 1
ATOM 704 N N . CYS A 1 94 ? -5.874 -4.694 9.810 1.00 86.94 94 CYS A N 1
ATOM 705 C CA . CYS A 1 94 ? -5.187 -4.047 8.702 1.00 86.94 94 CYS A CA 1
ATOM 706 C C . CYS A 1 94 ? -6.052 -3.910 7.445 1.00 86.94 94 CYS A C 1
ATOM 708 O O . CYS A 1 94 ? -7.040 -4.611 7.236 1.00 86.94 94 CYS A O 1
ATOM 710 N N . THR A 1 95 ? -5.654 -2.980 6.582 1.00 89.25 95 THR A N 1
ATOM 711 C CA . THR A 1 95 ? -6.220 -2.810 5.242 1.00 89.25 95 THR A CA 1
ATOM 712 C C . THR A 1 95 ? -5.092 -2.865 4.224 1.00 89.25 95 THR A C 1
ATOM 714 O O . THR A 1 95 ? -4.063 -2.212 4.405 1.00 89.25 95 THR A O 1
ATOM 717 N N . VAL A 1 96 ? -5.288 -3.627 3.150 1.00 91.62 96 VAL A N 1
ATOM 718 C CA . VAL A 1 96 ? -4.325 -3.765 2.056 1.00 91.62 96 VAL A CA 1
ATOM 719 C C . VAL A 1 96 ? -4.983 -3.386 0.738 1.00 91.62 96 VAL A C 1
ATOM 721 O O . VAL A 1 96 ? -6.014 -3.934 0.361 1.00 91.62 96 VAL A O 1
ATOM 724 N N . LEU A 1 97 ? -4.394 -2.434 0.025 1.00 90.19 97 LEU A N 1
ATOM 725 C CA . LEU A 1 97 ? -4.943 -1.872 -1.201 1.00 90.19 97 LEU A CA 1
ATOM 726 C C . LEU A 1 97 ? -4.046 -2.215 -2.378 1.00 90.19 97 LEU A C 1
ATOM 728 O O . LEU A 1 97 ? -2.921 -1.733 -2.469 1.00 90.19 97 LEU A O 1
ATOM 732 N N . TYR A 1 98 ? -4.570 -3.035 -3.281 1.00 89.81 98 TYR A N 1
ATOM 733 C CA . TYR A 1 98 ? -3.948 -3.353 -4.559 1.00 89.81 98 TYR A CA 1
ATOM 734 C C . TYR A 1 98 ? -4.304 -2.340 -5.651 1.00 89.81 98 TYR A C 1
ATOM 736 O O . TYR A 1 98 ? -5.477 -2.070 -5.899 1.00 89.81 98 TYR A O 1
ATOM 744 N N . PHE A 1 99 ? -3.301 -1.845 -6.366 1.00 85.81 99 PHE A N 1
ATOM 745 C CA . PHE A 1 99 ? -3.463 -0.957 -7.508 1.00 85.81 99 PHE A CA 1
ATOM 746 C C . PHE A 1 99 ? -2.681 -1.493 -8.695 1.00 85.81 99 PHE A C 1
ATOM 748 O O . PHE A 1 99 ? -1.452 -1.515 -8.686 1.00 85.81 99 PHE A O 1
ATOM 755 N N . LYS A 1 100 ? -3.393 -1.825 -9.767 1.00 83.62 100 LYS A N 1
ATOM 756 C CA . LYS A 1 100 ? -2.755 -2.104 -11.047 1.00 83.62 100 LYS A CA 1
ATOM 757 C C . LYS A 1 100 ? -2.383 -0.795 -11.741 1.00 83.62 100 LYS A C 1
ATOM 759 O O . LYS A 1 100 ? -3.266 -0.021 -12.126 1.00 83.62 100 LYS A O 1
ATOM 764 N N . VAL A 1 101 ? -1.086 -0.537 -11.894 1.00 76.19 101 VAL A N 1
ATOM 765 C CA . VAL A 1 101 ? -0.567 0.699 -12.505 1.00 76.19 101 VAL A CA 1
ATOM 766 C C . VAL A 1 101 ? -0.256 0.476 -13.984 1.00 76.19 101 VAL A C 1
ATOM 768 O O . VAL A 1 101 ? -0.647 1.296 -14.817 1.00 76.19 101 VAL A O 1
ATOM 771 N N . ALA A 1 102 ? 0.376 -0.651 -14.320 1.00 73.12 102 ALA A N 1
ATOM 772 C CA . ALA A 1 102 ? 0.674 -1.065 -15.691 1.00 73.12 102 ALA A CA 1
ATOM 773 C C . ALA A 1 102 ? 0.637 -2.600 -15.833 1.00 73.12 102 ALA A C 1
ATOM 775 O O . ALA A 1 102 ? 0.317 -3.321 -14.892 1.00 73.12 102 ALA A O 1
ATOM 776 N N . SER A 1 103 ? 0.945 -3.127 -17.023 1.00 69.75 103 SER A N 1
ATOM 777 C CA . SER A 1 103 ? 0.884 -4.573 -17.300 1.00 69.75 103 SER A CA 1
ATOM 778 C C . SER A 1 103 ? 1.788 -5.425 -16.400 1.00 69.75 103 SER A C 1
ATOM 780 O O . SER A 1 103 ? 1.416 -6.559 -16.112 1.00 69.75 103 SER A O 1
ATOM 782 N N . CYS A 1 104 ? 2.921 -4.872 -15.953 1.00 66.94 104 CYS A N 1
ATOM 783 C CA . CYS A 1 104 ? 3.917 -5.535 -15.100 1.00 66.94 104 CYS A CA 1
ATOM 784 C C . CYS A 1 104 ? 4.273 -4.703 -13.854 1.00 66.94 104 CYS A C 1
ATOM 786 O O . CYS A 1 104 ? 5.357 -4.853 -13.302 1.00 66.94 104 CYS A O 1
ATOM 788 N N . GLN A 1 105 ? 3.413 -3.760 -13.460 1.00 74.81 105 GLN A N 1
ATOM 789 C CA . GLN A 1 105 ? 3.659 -2.911 -12.296 1.00 74.81 105 GLN A CA 1
ATOM 790 C C . GLN A 1 105 ? 2.380 -2.764 -11.490 1.00 74.81 105 GLN A C 1
ATOM 792 O O . GLN A 1 105 ? 1.410 -2.138 -11.932 1.00 74.81 105 GLN A O 1
ATOM 797 N N . ASP A 1 106 ? 2.443 -3.300 -10.280 1.00 85.44 106 ASP A N 1
ATOM 798 C CA . ASP A 1 106 ? 1.397 -3.203 -9.283 1.00 85.44 106 ASP A CA 1
ATOM 799 C C . ASP A 1 106 ? 1.943 -2.498 -8.044 1.00 85.44 106 ASP A C 1
ATOM 801 O O . ASP A 1 106 ? 3.062 -2.768 -7.596 1.00 85.44 106 ASP A O 1
ATOM 805 N N . VAL A 1 107 ? 1.125 -1.613 -7.484 1.00 87.81 107 VAL A N 1
ATOM 806 C CA . VAL A 1 107 ? 1.382 -0.936 -6.215 1.00 87.81 107 VAL A CA 1
ATOM 807 C C . VAL A 1 107 ? 0.481 -1.547 -5.156 1.00 87.81 107 VAL A C 1
ATOM 809 O O . VAL A 1 107 ? -0.709 -1.756 -5.384 1.00 87.81 107 VAL A O 1
ATOM 812 N N . VAL A 1 108 ? 1.043 -1.815 -3.985 1.00 91.50 108 VAL A N 1
ATOM 813 C CA . VAL A 1 108 ? 0.315 -2.349 -2.836 1.00 91.50 108 VAL A CA 1
ATOM 814 C C . VAL A 1 108 ? 0.530 -1.429 -1.651 1.00 91.50 108 VAL A C 1
ATOM 816 O O . VAL A 1 108 ? 1.669 -1.121 -1.308 1.00 91.50 108 VAL A O 1
ATOM 819 N N . ILE A 1 109 ? -0.551 -0.994 -1.015 1.00 91.38 109 ILE A N 1
ATOM 820 C CA . ILE A 1 109 ? -0.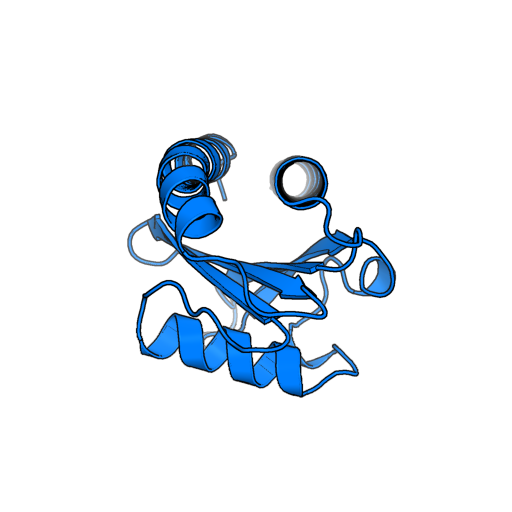494 -0.170 0.194 1.00 91.38 109 ILE A CA 1
ATOM 821 C C . ILE A 1 109 ? -1.001 -0.997 1.361 1.00 91.38 109 ILE A C 1
ATOM 823 O O . ILE A 1 109 ? -2.118 -1.493 1.309 1.00 91.38 109 ILE A O 1
ATOM 827 N N . PHE A 1 110 ? -0.207 -1.120 2.416 1.00 92.31 110 PHE A N 1
ATOM 828 C CA . PHE A 1 110 ? -0.629 -1.708 3.680 1.00 92.31 110 PHE A CA 1
ATOM 829 C C . PHE A 1 110 ? -0.809 -0.596 4.711 1.00 92.31 110 PHE A C 1
ATOM 831 O O . PHE A 1 110 ? 0.079 0.238 4.893 1.00 92.31 110 PHE A O 1
ATOM 838 N N . LEU A 1 111 ? -1.945 -0.612 5.399 1.00 88.88 111 LEU A N 1
ATOM 839 C CA . LEU A 1 111 ? -2.280 0.299 6.485 1.00 88.88 111 LEU A CA 1
ATOM 840 C C . LEU A 1 111 ? -2.562 -0.509 7.745 1.00 88.88 111 LEU A C 1
ATOM 842 O O . LEU A 1 111 ? -3.465 -1.355 7.762 1.00 88.88 111 LEU A O 1
ATOM 846 N N . ASN A 1 112 ? -1.829 -0.210 8.813 1.00 85.25 112 ASN A N 1
ATOM 847 C CA . ASN A 1 112 ? -2.135 -0.743 10.128 1.00 85.25 112 ASN A CA 1
ATOM 848 C C . ASN A 1 112 ? -3.320 0.045 10.696 1.00 85.25 112 ASN A C 1
ATOM 850 O O . ASN A 1 112 ? -3.208 1.236 10.987 1.00 85.25 112 ASN A O 1
ATOM 854 N N . CYS A 1 113 ? -4.482 -0.597 10.787 1.00 73.94 113 CYS A N 1
ATOM 855 C CA . CYS A 1 113 ? -5.720 0.101 11.121 1.00 73.94 113 CYS A CA 1
ATOM 856 C C . CYS A 1 113 ? -6.101 -0.068 12.597 1.00 73.94 113 CYS A C 1
ATOM 858 O O . CYS A 1 113 ? -6.930 0.690 13.095 1.00 73.94 113 CYS A O 1
ATOM 860 N N . GLY A 1 114 ? -5.525 -1.044 13.315 1.00 69.38 114 GLY A N 1
ATOM 861 C CA . GLY A 1 114 ? -5.858 -1.367 14.714 1.00 69.38 114 GLY A CA 1
ATOM 862 C C . GLY A 1 114 ? -7.302 -1.850 14.943 1.00 69.38 114 GLY A C 1
ATOM 863 O O . GLY A 1 114 ? -7.606 -2.395 16.000 1.00 69.38 114 GLY A O 1
ATOM 864 N N . GLN A 1 115 ? -8.176 -1.660 13.955 1.00 66.06 115 GLN A N 1
ATOM 865 C CA . GLN A 1 115 ? -9.565 -2.084 13.858 1.00 66.06 115 GLN A C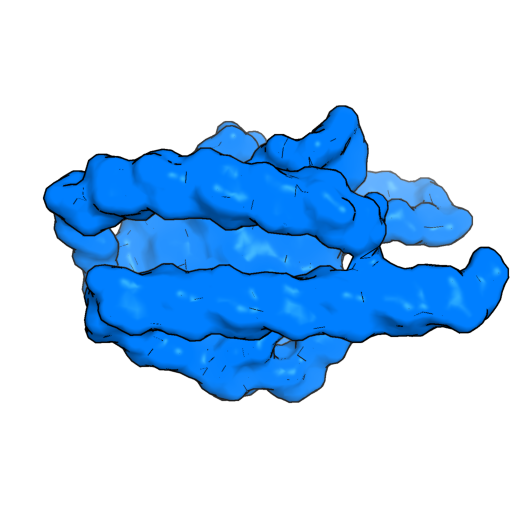A 1
ATOM 866 C C . GLN A 1 115 ? -9.962 -2.186 12.375 1.00 66.06 115 GLN A C 1
ATOM 868 O O . GLN A 1 115 ? -9.369 -1.523 11.519 1.00 66.06 115 GLN A O 1
ATOM 873 N N . ALA A 1 116 ? -11.001 -2.970 12.077 1.00 66.00 116 ALA A N 1
ATOM 874 C CA . ALA A 1 116 ? -11.525 -3.101 10.722 1.00 66.00 116 ALA A CA 1
ATOM 875 C C . ALA A 1 116 ? -12.047 -1.755 10.206 1.00 66.00 116 ALA A C 1
ATOM 877 O O . ALA A 1 116 ? -12.802 -1.072 10.903 1.00 66.00 116 ALA A O 1
ATOM 878 N N . LEU A 1 117 ? -11.724 -1.414 8.956 1.00 70.00 117 LEU A N 1
ATOM 879 C CA . LEU A 1 117 ? -12.301 -0.240 8.304 1.00 70.00 117 LEU A CA 1
ATOM 880 C C . LEU A 1 117 ? -13.820 -0.432 8.145 1.00 70.00 117 LEU A C 1
ATOM 882 O O . LEU A 1 117 ? -14.269 -1.434 7.562 1.00 70.00 117 LEU A O 1
ATOM 886 N N . ALA A 1 118 ? -14.610 0.515 8.661 1.00 67.06 118 ALA A N 1
ATOM 887 C CA . ALA A 1 118 ? -16.065 0.439 8.606 1.00 67.06 118 ALA A CA 1
ATOM 888 C C . ALA A 1 118 ? -16.556 0.455 7.150 1.00 67.06 118 ALA A C 1
ATOM 890 O O . ALA A 1 118 ? -15.915 1.009 6.262 1.00 67.06 118 ALA A O 1
ATOM 891 N N . VAL A 1 119 ? -17.724 -0.132 6.880 1.00 61.22 119 VAL A N 1
ATOM 892 C CA . VAL A 1 119 ? -18.254 -0.243 5.505 1.00 61.22 119 VAL A CA 1
ATOM 893 C C . VAL A 1 119 ? -18.409 1.128 4.831 1.00 61.22 119 VAL A C 1
ATOM 895 O O . VAL A 1 119 ? -18.135 1.255 3.643 1.00 61.22 119 VAL A O 1
ATOM 898 N N . VAL A 1 120 ? -18.777 2.167 5.591 1.00 57.25 120 VAL A N 1
ATOM 899 C CA . VAL A 1 120 ? -18.893 3.545 5.078 1.00 57.25 120 VAL A CA 1
ATOM 900 C C . VAL A 1 120 ? -17.544 4.124 4.638 1.00 57.25 120 VAL A C 1
ATOM 902 O O . VAL A 1 120 ? -17.465 4.835 3.637 1.00 57.25 120 VAL A O 1
ATOM 905 N N . ASP A 1 121 ? -16.472 3.751 5.332 1.00 71.06 121 ASP A N 1
ATOM 906 C CA . ASP A 1 121 ? -15.114 4.177 5.015 1.00 71.06 121 ASP A CA 1
ATOM 907 C C . ASP A 1 121 ? -14.601 3.479 3.749 1.00 71.06 121 ASP A C 1
ATOM 909 O O . ASP A 1 121 ? -13.810 4.056 3.009 1.00 71.06 121 ASP A O 1
ATOM 913 N N . ARG A 1 122 ? -15.110 2.281 3.423 1.00 75.56 122 ARG A N 1
ATOM 914 C CA . ARG A 1 122 ? -14.758 1.565 2.184 1.00 75.56 122 ARG A CA 1
ATOM 915 C C . ARG A 1 122 ? -15.266 2.280 0.933 1.00 75.56 122 ARG A C 1
ATOM 917 O O . ARG A 1 122 ? -14.510 2.424 -0.020 1.00 75.56 122 ARG A O 1
ATOM 924 N N . SER A 1 123 ? -16.498 2.794 0.939 1.00 74.75 123 SER A N 1
ATOM 925 C CA . SER A 1 123 ? -17.019 3.578 -0.195 1.00 74.75 123 SER A CA 1
ATOM 926 C C . SER A 1 123 ? -16.232 4.870 -0.416 1.00 74.75 123 SER A C 1
ATOM 928 O O . SER A 1 123 ? -15.963 5.255 -1.552 1.00 74.75 123 SER A O 1
ATOM 930 N N . LEU A 1 124 ? -15.832 5.540 0.668 1.00 76.19 124 LEU A N 1
ATOM 931 C CA . LEU A 1 124 ? -14.992 6.732 0.576 1.00 76.19 124 LEU A CA 1
ATOM 932 C C . LEU A 1 124 ? -13.579 6.386 0.088 1.00 76.19 124 LEU A C 1
ATOM 934 O O . LEU A 1 124 ? -12.993 7.125 -0.707 1.00 76.19 124 LEU A O 1
ATOM 938 N N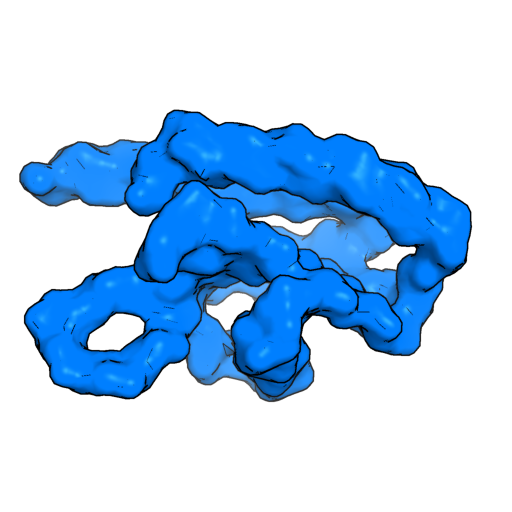 . LEU A 1 125 ? -13.059 5.240 0.527 1.00 78.31 125 LEU A N 1
ATOM 939 C CA . LEU A 1 125 ? -11.781 4.719 0.079 1.00 78.31 125 LEU A CA 1
ATOM 940 C C . LEU A 1 125 ? -11.780 4.425 -1.416 1.00 78.31 125 LEU A C 1
ATOM 942 O O . LEU A 1 125 ? -10.828 4.818 -2.072 1.00 78.31 125 LEU A O 1
ATOM 946 N N . GLU A 1 126 ? -12.827 3.818 -1.975 1.00 73.38 126 GLU A N 1
ATOM 947 C CA . GLU A 1 126 ? -12.914 3.554 -3.421 1.00 73.38 126 GLU A CA 1
ATOM 948 C C . GLU A 1 126 ? -12.777 4.836 -4.257 1.00 73.38 126 GLU A C 1
ATOM 950 O O . GLU A 1 126 ? -12.047 4.862 -5.250 1.00 73.38 126 GLU A O 1
ATOM 955 N N . VAL A 1 127 ? -13.397 5.937 -3.818 1.00 75.19 127 VAL A N 1
ATOM 956 C CA . VAL A 1 127 ? -13.260 7.247 -4.480 1.00 75.19 127 VAL A CA 1
ATOM 957 C C . VAL A 1 127 ? -11.819 7.762 -4.392 1.00 75.19 127 VAL A C 1
ATOM 959 O O . VAL A 1 127 ? -11.281 8.302 -5.362 1.00 75.19 127 VAL A O 1
ATOM 962 N N . PHE A 1 128 ? -11.163 7.571 -3.247 1.00 75.44 128 PHE A N 1
ATOM 963 C CA . PHE A 1 128 ? -9.773 7.985 -3.041 1.00 75.44 128 PHE A CA 1
ATOM 964 C C . PHE A 1 128 ? -8.769 7.108 -3.795 1.00 75.44 128 PHE A C 1
ATOM 966 O O . PHE A 1 128 ? -7.786 7.614 -4.335 1.00 75.44 128 PHE A O 1
ATOM 973 N N . VAL A 1 129 ? -9.035 5.808 -3.883 1.00 75.31 129 VAL A N 1
ATOM 974 C CA . VAL A 1 129 ? -8.230 4.798 -4.578 1.00 75.31 129 VAL A CA 1
ATOM 975 C C . VAL A 1 129 ? -8.060 5.173 -6.047 1.00 75.31 129 VAL A C 1
ATOM 977 O O . VAL A 1 129 ? -6.950 5.087 -6.574 1.00 75.31 129 VAL A O 1
ATOM 980 N N . VAL A 1 130 ? -9.111 5.671 -6.706 1.00 74.25 130 VAL A N 1
ATOM 981 C CA . VAL A 1 130 ? -9.025 6.133 -8.103 1.00 74.25 130 VAL A CA 1
ATOM 982 C C . VAL A 1 130 ? -8.026 7.286 -8.253 1.00 74.25 130 VAL A C 1
ATOM 984 O O . VAL A 1 130 ? -7.212 7.280 -9.185 1.00 74.25 130 VAL A O 1
ATOM 987 N N . ASN A 1 131 ? -8.039 8.237 -7.316 1.00 76.56 131 ASN A N 1
ATOM 988 C CA . ASN A 1 131 ? -7.105 9.364 -7.305 1.00 76.56 131 ASN A CA 1
ATOM 989 C C . ASN A 1 131 ? -5.671 8.904 -7.011 1.00 76.56 131 ASN A C 1
ATOM 991 O O . ASN A 1 131 ? -4.742 9.308 -7.708 1.00 76.56 131 ASN A O 1
ATOM 995 N N . ILE A 1 132 ? -5.490 8.006 -6.041 1.00 76.69 132 ILE A N 1
ATOM 996 C CA . ILE A 1 132 ? -4.184 7.442 -5.675 1.00 76.69 132 ILE A CA 1
ATOM 997 C C . ILE A 1 132 ? -3.567 6.687 -6.859 1.00 76.69 132 ILE A C 1
ATOM 999 O O . ILE A 1 132 ? -2.409 6.920 -7.213 1.00 76.69 132 ILE A O 1
ATOM 1003 N N . ALA A 1 133 ? -4.352 5.839 -7.526 1.00 73.31 133 ALA A N 1
ATOM 1004 C CA . ALA A 1 133 ? -3.909 5.102 -8.704 1.00 73.31 133 ALA A CA 1
ATOM 1005 C C . ALA A 1 133 ? -3.457 6.048 -9.828 1.00 73.31 133 ALA A C 1
ATOM 1007 O O . ALA A 1 133 ? -2.474 5.777 -10.519 1.00 73.31 133 ALA A O 1
ATOM 1008 N N . ALA A 1 134 ? -4.161 7.170 -10.015 1.00 73.44 134 ALA A N 1
ATOM 1009 C CA . ALA A 1 134 ? -3.778 8.189 -10.986 1.00 73.44 134 ALA A CA 1
ATOM 1010 C C . ALA A 1 134 ? -2.458 8.876 -10.612 1.00 73.44 134 ALA A C 1
ATOM 1012 O O . ALA A 1 134 ? -1.611 9.063 -11.487 1.00 73.44 134 ALA A O 1
ATOM 1013 N N . CYS A 1 135 ? -2.245 9.192 -9.332 1.00 75.00 135 CYS A N 1
ATOM 1014 C CA . CYS A 1 135 ? -0.982 9.760 -8.869 1.00 75.00 135 CYS A CA 1
ATOM 1015 C C . CYS A 1 135 ? 0.202 8.825 -9.144 1.00 75.00 135 CYS A C 1
ATOM 1017 O O . CYS A 1 135 ? 1.206 9.274 -9.698 1.00 75.00 135 CYS A O 1
ATOM 1019 N N . PHE A 1 136 ? 0.073 7.528 -8.841 1.00 73.25 136 PHE A N 1
ATOM 1020 C CA . PHE A 1 136 ? 1.139 6.555 -9.109 1.00 73.25 136 PHE A CA 1
ATOM 1021 C C . PHE A 1 136 ? 1.397 6.359 -10.609 1.00 73.25 136 PHE A C 1
ATOM 1023 O O . PHE A 1 136 ? 2.555 6.322 -11.020 1.00 73.25 136 PHE A O 1
ATOM 1030 N N . ARG A 1 137 ? 0.353 6.336 -11.452 1.00 71.12 137 ARG A N 1
ATOM 1031 C CA . ARG A 1 137 ? 0.524 6.299 -12.920 1.00 71.12 137 ARG A CA 1
ATOM 1032 C C . ARG A 1 137 ? 1.273 7.522 -13.457 1.00 71.12 137 ARG A C 1
ATOM 1034 O O . ARG A 1 137 ? 2.091 7.393 -14.363 1.00 71.12 137 ARG A O 1
ATOM 1041 N N . ASN A 1 138 ? 1.008 8.704 -12.903 1.00 67.00 138 ASN A N 1
ATOM 1042 C CA . ASN A 1 138 ? 1.632 9.951 -13.350 1.00 67.00 138 ASN A CA 1
ATOM 1043 C C . ASN A 1 138 ? 3.074 10.116 -12.850 1.00 67.00 138 ASN A C 1
ATOM 1045 O O . ASN A 1 138 ? 3.856 10.827 -13.482 1.00 67.00 138 ASN A O 1
ATOM 1049 N N . ALA A 1 139 ? 3.439 9.451 -11.751 1.00 63.84 139 ALA A N 1
ATOM 1050 C CA . ALA A 1 139 ? 4.769 9.538 -11.154 1.00 63.84 139 ALA A CA 1
ATOM 1051 C C . ALA A 1 139 ? 5.876 8.820 -11.951 1.00 63.84 139 ALA A C 1
ATOM 1053 O O . ALA A 1 139 ? 7.038 8.969 -11.589 1.00 63.84 139 ALA A O 1
ATOM 1054 N N . LYS A 1 140 ? 5.540 8.107 -13.043 1.00 56.44 140 LYS A N 1
ATOM 1055 C CA . LYS A 1 140 ? 6.460 7.254 -13.824 1.00 56.44 140 LYS A CA 1
ATOM 1056 C C . LYS A 1 140 ? 7.251 6.303 -12.910 1.00 56.44 140 LYS A C 1
ATOM 1058 O O . LYS A 1 140 ? 8.429 6.532 -12.646 1.00 56.44 140 LYS A O 1
ATOM 1063 N N . LEU A 1 141 ? 6.556 5.271 -12.423 1.00 52.50 141 LEU A N 1
ATOM 1064 C CA . LEU A 1 141 ? 7.142 4.104 -11.753 1.00 52.50 141 LEU A CA 1
ATOM 1065 C C . LEU A 1 141 ? 8.070 3.312 -12.680 1.00 52.50 141 LEU A C 1
ATOM 1067 O O . LEU A 1 141 ? 7.732 3.163 -13.876 1.00 52.50 141 LEU A O 1
#

Nearest PDB structures (foldseek):
  5xhx-assembly1_A-2  TM=5.284E-01  e=2.027E-02  Pseudomonas aeruginosa
  7r3e-assembly1_B  TM=6.055E-01  e=6.476E-02  Pseudomonas aeruginosa PAO1
  7r3e-assembly1_A  TM=5.754E-01  e=1.499E-01  Pseudomonas aeruginosa PAO1
  8dq1-assembly1_D  TM=5.210E-01  e=1.819E-01  Pseudomonas aeruginosa
  5l10-assembly3_E  TM=5.280E-01  e=1.434E+00  Burkholderia cenocepacia J2315

Radius of gyration: 14.26 Å; Cα contacts (8 Å, |Δi|>4): 225; chains: 1; bounding box: 41×27×32 Å

Mean predicted aligned error: 7.67 Å

Solvent-accessible surface area (backbone atoms only — not comparable to full-atom values): 7699 Å² total; per-residue (Å²): 106,76,66,60,54,52,53,35,50,54,50,43,25,56,47,35,39,50,50,50,53,51,52,20,62,74,71,72,34,61,64,33,32,39,27,31,31,54,55,89,57,94,64,85,62,93,62,93,47,43,28,21,48,14,31,32,55,91,43,41,87,46,44,78,30,52,47,83,74,50,86,59,61,64,58,49,53,50,52,53,50,26,60,74,70,67,36,68,42,82,42,63,47,32,38,36,43,52,37,82,60,51,99,86,33,45,39,38,35,41,35,50,44,85,39,50,80,50,75,73,54,50,62,55,43,55,64,49,46,57,54,51,48,50,52,54,53,71,53,60,122

Sequence (141 aa):
GAAADLMGQHTISGLAEGVLTQLTALFKLPLDGIVCTQKDSPFGNNQERYYVVGAAGQHAPYITQPLEALPDKRIISAVYACVAHREHMFDSDCTVLYFKVASCQDVVIFLNCGQALAVVDRSLLEVFVVNIAACFRNAKL

Secondary structure (DSSP, 8-state):
-HHHHHHHHHHHHHHHHHHHHHHHHHTT--S-EEEEEE---SS------EEEEEEEGGGGGGTTSBGGG-S-HHHHHHHHHHHHHTS-EE-SSEEEEEEEEETTEEEEEEEE-SSPPPHHHHHHHHHHHHHHHHHHHHT--

Foldseek 3Di:
DVVVVVLLLVLQQVLFLVLLVVLCVLQVAPSFKFKWKFDDDPPPPPDRWIATSYTTDPCRVRHRHTPVPDPDVVSVVVQVVCVVVQAWDWDQQKTKGWADQDPRMIMIMIGGGHGTRDPVVVVVVVVVSVVSSVSVNVSPD